Protein AF-A0A921MFR8-F1 (afdb_monomer_lite)

Structure (mmCIF, N/CA/C/O backbone):
data_AF-A0A921MFR8-F1
#
_entry.id   AF-A0A921MFR8-F1
#
loop_
_atom_site.group_PDB
_atom_site.id
_atom_site.type_symbol
_atom_site.label_atom_id
_atom_site.label_alt_id
_atom_site.label_comp_id
_atom_site.label_asym_id
_atom_site.label_entity_id
_atom_site.label_seq_id
_atom_site.pdbx_PDB_ins_code
_atom_site.Cartn_x
_atom_site.Cartn_y
_atom_site.Cartn_z
_atom_site.occupancy
_atom_site.B_iso_or_equiv
_atom_site.auth_seq_id
_atom_site.auth_comp_id
_atom_site.auth_asym_id
_atom_site.auth_atom_id
_atom_site.pdbx_PDB_model_num
ATOM 1 N N . ARG A 1 1 ? 0.249 4.907 -38.098 1.00 56.41 1 ARG A N 1
ATOM 2 C CA . ARG A 1 1 ? -0.469 3.853 -37.332 1.00 56.41 1 ARG A CA 1
ATOM 3 C C . ARG A 1 1 ? 0.409 3.133 -36.294 1.00 56.41 1 ARG A C 1
ATOM 5 O O . ARG A 1 1 ? -0.155 2.663 -35.322 1.00 56.41 1 ARG A O 1
ATOM 12 N N . ALA A 1 2 ? 1.748 3.116 -36.409 1.00 62.34 2 ALA A N 1
ATOM 13 C CA . ALA A 1 2 ? 2.638 2.538 -35.384 1.00 62.34 2 ALA A CA 1
ATOM 14 C C . ALA A 1 2 ? 2.576 3.254 -34.014 1.00 62.34 2 ALA A C 1
ATOM 16 O O . ALA A 1 2 ? 2.572 2.594 -32.985 1.00 62.34 2 ALA A O 1
ATOM 17 N N . ALA A 1 3 ? 2.422 4.585 -33.999 1.00 61.19 3 ALA A N 1
ATOM 18 C CA . ALA A 1 3 ? 2.356 5.380 -32.764 1.00 61.19 3 ALA A CA 1
ATOM 19 C C . ALA A 1 3 ? 1.131 5.091 -31.866 1.00 61.19 3 ALA A C 1
ATOM 21 O O . ALA A 1 3 ? 1.130 5.460 -30.701 1.00 61.19 3 ALA A O 1
ATOM 22 N N . GLN A 1 4 ? 0.088 4.445 -32.398 1.00 67.75 4 GLN A N 1
ATOM 23 C CA . GLN A 1 4 ? -1.146 4.114 -31.667 1.00 67.75 4 GLN A CA 1
ATOM 24 C C . GLN A 1 4 ? -1.227 2.624 -31.293 1.00 67.75 4 GLN A C 1
ATOM 26 O O . GLN A 1 4 ? -2.207 2.191 -30.684 1.00 67.75 4 GLN A O 1
ATOM 31 N N . GLY A 1 5 ? -0.226 1.823 -31.677 1.00 79.88 5 GLY A N 1
ATOM 32 C CA . GLY A 1 5 ? -0.220 0.382 -31.444 1.00 79.88 5 GLY A CA 1
ATOM 33 C C . GLY A 1 5 ? -0.316 0.057 -29.954 1.00 79.88 5 GLY A C 1
ATOM 34 O O . GLY A 1 5 ? 0.492 0.525 -29.158 1.00 79.88 5 GLY A O 1
ATOM 35 N N . GLY A 1 6 ? -1.323 -0.728 -29.570 1.00 82.31 6 GLY A N 1
ATOM 36 C CA . GLY A 1 6 ? -1.531 -1.166 -28.186 1.00 82.31 6 GLY A CA 1
ATOM 37 C C . GLY A 1 6 ? -2.139 -0.123 -27.241 1.00 82.31 6 GLY A C 1
ATOM 38 O O . GLY A 1 6 ? -2.496 -0.488 -26.125 1.00 82.31 6 GLY A O 1
ATOM 39 N N . LEU A 1 7 ? -2.325 1.138 -27.661 1.00 85.75 7 LEU A N 1
ATOM 40 C CA . LEU A 1 7 ? -2.883 2.181 -26.790 1.00 85.75 7 LEU A CA 1
ATOM 41 C C . LEU A 1 7 ? -4.328 1.875 -26.375 1.00 85.75 7 LEU A C 1
ATOM 43 O O . LEU A 1 7 ? -4.647 1.977 -25.196 1.00 85.75 7 LEU A O 1
ATOM 47 N N . ALA A 1 8 ? -5.174 1.433 -27.312 1.00 88.94 8 ALA A N 1
ATOM 48 C CA . ALA A 1 8 ? -6.553 1.035 -27.010 1.00 88.94 8 ALA A CA 1
ATOM 49 C C . ALA A 1 8 ? -6.597 -0.077 -25.949 1.00 88.94 8 ALA A C 1
ATOM 51 O O . ALA A 1 8 ? -7.238 0.074 -24.920 1.00 88.94 8 ALA A O 1
ATOM 52 N N . GLN A 1 9 ? -5.791 -1.128 -26.128 1.00 88.56 9 GLN A N 1
ATOM 53 C CA . GLN A 1 9 ? -5.698 -2.234 -25.176 1.00 88.56 9 GLN A CA 1
ATOM 54 C C . GLN A 1 9 ? -5.190 -1.797 -23.789 1.00 88.56 9 GLN A C 1
ATOM 56 O O . GLN A 1 9 ? -5.601 -2.376 -22.782 1.00 88.56 9 GLN A O 1
ATOM 61 N N . ARG A 1 10 ? -4.280 -0.814 -23.719 1.00 89.31 10 ARG A N 1
ATOM 62 C CA . ARG A 1 10 ? -3.834 -0.237 -22.441 1.00 89.31 10 ARG A CA 1
ATOM 63 C C . ARG A 1 10 ? -4.957 0.545 -21.773 1.00 89.31 10 ARG A C 1
ATOM 65 O O . ARG A 1 10 ? -5.204 0.332 -20.592 1.00 89.31 10 ARG A O 1
ATOM 72 N N . VAL A 1 11 ? -5.665 1.394 -22.518 1.00 92.38 11 VAL A N 1
ATOM 73 C CA . VAL A 1 11 ? -6.823 2.145 -22.004 1.00 92.38 11 VAL A CA 1
ATOM 74 C C . VAL A 1 11 ? -7.907 1.192 -21.494 1.00 92.38 11 VAL A C 1
ATOM 76 O O . VAL A 1 11 ? -8.369 1.367 -20.369 1.00 92.38 11 VAL A O 1
ATOM 79 N N . ASP A 1 12 ? -8.219 0.132 -22.243 1.00 94.00 12 ASP A N 1
ATOM 80 C CA . ASP A 1 12 ? -9.202 -0.896 -21.867 1.00 94.00 12 ASP A CA 1
ATOM 81 C C . ASP A 1 12 ? -8.851 -1.628 -20.558 1.00 94.00 12 ASP A C 1
ATOM 83 O O . ASP A 1 12 ? -9.721 -2.220 -19.925 1.00 94.00 12 ASP A O 1
ATOM 87 N N . GLN A 1 13 ? -7.584 -1.597 -20.132 1.00 92.06 13 GLN A N 1
ATOM 88 C CA . GLN A 1 13 ? -7.127 -2.196 -18.872 1.00 92.06 13 GLN A CA 1
ATOM 89 C C . GLN A 1 13 ? -7.017 -1.171 -17.743 1.00 92.06 13 GLN A C 1
ATOM 91 O O . GLN A 1 13 ? -7.469 -1.425 -16.627 1.00 92.06 13 GLN A O 1
ATOM 96 N N . LEU A 1 14 ? -6.403 -0.021 -18.024 1.00 95.25 14 LEU A N 1
ATOM 97 C CA . LEU A 1 14 ? -6.081 0.985 -17.015 1.00 95.25 14 LEU A CA 1
ATOM 98 C C . LEU A 1 14 ? -7.316 1.776 -16.587 1.00 95.25 14 LEU A C 1
ATOM 100 O O . LEU A 1 14 ? -7.460 2.068 -15.402 1.00 95.25 14 LEU A O 1
ATOM 104 N N . LEU A 1 15 ? -8.226 2.093 -17.514 1.00 97.06 15 LEU A N 1
ATOM 105 C CA . LEU A 1 15 ? -9.409 2.889 -17.194 1.00 97.06 15 LEU A CA 1
ATOM 106 C C . LEU A 1 15 ? -10.354 2.160 -16.220 1.00 97.06 15 LEU A C 1
ATOM 108 O O . LEU A 1 15 ? -10.713 2.768 -15.210 1.00 97.06 15 LEU A O 1
ATOM 112 N N . PRO A 1 16 ? -10.716 0.874 -16.416 1.00 98.19 16 PRO A N 1
ATOM 113 C CA . PRO A 1 16 ? -11.524 0.157 -15.429 1.00 98.19 16 PRO A CA 1
ATOM 114 C C . PRO A 1 16 ? -10.845 0.042 -14.060 1.00 98.19 16 PRO A C 1
ATOM 116 O O . PRO A 1 16 ? -11.511 0.191 -13.036 1.00 98.19 16 PRO A O 1
ATOM 119 N N . ALA A 1 17 ? -9.523 -0.173 -14.025 1.00 97.69 17 ALA A N 1
ATOM 120 C CA . ALA A 1 17 ? -8.771 -0.212 -12.773 1.00 97.69 17 ALA A CA 1
ATOM 121 C C . ALA A 1 17 ? -8.818 1.142 -12.050 1.00 97.69 17 ALA A C 1
ATOM 123 O O . ALA A 1 17 ? -9.120 1.189 -10.860 1.00 97.69 17 ALA A O 1
ATOM 124 N N . LEU A 1 18 ? -8.618 2.248 -12.771 1.00 98.19 18 LEU A N 1
ATOM 125 C CA . LEU A 1 18 ? -8.738 3.591 -12.209 1.00 98.19 18 LEU A CA 1
ATOM 126 C C . LEU A 1 18 ? -10.146 3.848 -11.653 1.00 98.19 18 LEU A C 1
ATOM 128 O O . LEU A 1 18 ? -10.282 4.283 -10.512 1.00 98.19 18 LEU A O 1
ATOM 132 N N . VAL A 1 19 ? -11.197 3.531 -12.414 1.00 98.50 19 VAL A N 1
ATOM 133 C CA . VAL A 1 19 ? -12.592 3.688 -11.961 1.00 98.50 19 VAL A CA 1
ATOM 134 C C . VAL A 1 19 ? -12.861 2.859 -10.699 1.00 98.50 19 VAL A C 1
ATOM 136 O O . VAL A 1 19 ? -13.468 3.358 -9.747 1.00 98.50 19 VAL A O 1
ATOM 139 N N . SER A 1 20 ? -12.368 1.618 -10.652 1.00 98.56 20 SER A N 1
ATOM 140 C CA . SER A 1 20 ? -12.486 0.749 -9.477 1.00 98.56 20 SER A CA 1
ATOM 141 C C . SER A 1 20 ? -11.758 1.330 -8.262 1.00 98.56 20 SER A C 1
ATOM 143 O O . SER A 1 20 ? -12.317 1.346 -7.167 1.00 98.56 20 SER A O 1
ATOM 145 N N . ALA A 1 21 ? -10.541 1.851 -8.447 1.00 98.31 21 ALA A N 1
ATOM 146 C CA . ALA A 1 21 ? -9.769 2.481 -7.380 1.00 98.31 21 ALA A CA 1
ATOM 147 C C . ALA A 1 21 ? -10.469 3.732 -6.831 1.00 98.31 21 ALA A C 1
ATOM 149 O O . ALA A 1 21 ? -10.613 3.863 -5.620 1.00 98.31 21 ALA A O 1
ATOM 150 N N . LEU A 1 22 ? -10.965 4.622 -7.697 1.00 98.44 22 LEU A N 1
ATOM 151 C CA . LEU A 1 22 ? -11.677 5.841 -7.287 1.00 98.44 22 LEU A CA 1
ATOM 152 C C . LEU A 1 22 ? -12.993 5.532 -6.554 1.00 98.44 22 LEU A C 1
ATOM 154 O O . LEU A 1 22 ? -13.338 6.187 -5.566 1.00 98.44 22 LEU A O 1
ATOM 158 N N . THR A 1 23 ? -13.704 4.492 -6.992 1.00 98.56 23 THR A N 1
ATOM 159 C CA . THR A 1 23 ? -14.898 3.992 -6.294 1.00 98.56 23 THR A CA 1
ATOM 160 C C . THR A 1 23 ? -14.536 3.473 -4.901 1.00 98.56 23 THR A C 1
ATOM 162 O O . THR A 1 23 ? -15.189 3.824 -3.916 1.00 98.56 23 THR A O 1
ATOM 165 N N . ALA A 1 24 ? -13.460 2.688 -4.795 1.00 98.38 24 ALA A N 1
ATOM 166 C CA . ALA A 1 24 ? -12.965 2.180 -3.520 1.00 98.38 24 ALA A CA 1
ATOM 167 C C . ALA A 1 24 ? -12.462 3.308 -2.600 1.00 98.38 24 ALA A C 1
ATOM 169 O O . ALA A 1 24 ? -12.726 3.266 -1.401 1.00 98.38 24 ALA A O 1
ATOM 170 N N . PHE A 1 25 ? -11.822 4.352 -3.140 1.00 98.62 25 PHE A N 1
ATOM 171 C CA . PHE A 1 25 ? -11.412 5.528 -2.365 1.00 98.62 25 PHE A CA 1
ATOM 172 C C . PHE A 1 25 ? -12.622 6.264 -1.799 1.00 98.62 25 PHE A C 1
ATOM 174 O O . PHE A 1 25 ? -12.638 6.594 -0.621 1.00 98.62 25 PHE A O 1
ATOM 181 N N . THR A 1 26 ? -13.684 6.420 -2.591 1.00 98.38 26 THR A N 1
ATOM 182 C CA . 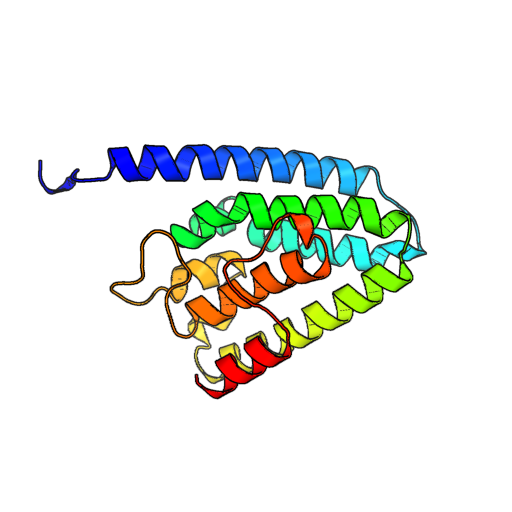THR A 1 26 ? -14.943 7.003 -2.104 1.00 98.38 26 THR A CA 1
ATOM 183 C C . THR A 1 26 ? -15.541 6.174 -0.959 1.00 98.38 26 THR A C 1
ATOM 185 O O . THR A 1 26 ? -16.085 6.724 -0.000 1.00 98.38 26 THR A O 1
ATOM 188 N N . ALA A 1 27 ? -15.455 4.842 -1.033 1.00 97.81 27 ALA A N 1
ATOM 189 C CA . ALA A 1 27 ? -15.897 3.961 0.048 1.00 97.81 27 ALA A CA 1
ATOM 190 C C . ALA A 1 27 ? -15.008 4.079 1.299 1.00 97.81 27 ALA A C 1
ATOM 192 O O . ALA A 1 27 ? -15.530 4.096 2.416 1.00 97.81 27 ALA A O 1
ATOM 193 N N . LEU A 1 28 ? -13.690 4.197 1.115 1.00 98.31 28 LEU A N 1
ATOM 194 C CA . LEU A 1 28 ? -12.729 4.427 2.191 1.00 98.31 28 LEU A CA 1
ATOM 195 C C . LEU A 1 28 ? -13.012 5.747 2.909 1.00 98.31 28 LEU A C 1
ATOM 197 O O . LEU A 1 28 ? -13.148 5.747 4.130 1.00 98.31 28 LEU A O 1
ATOM 201 N N . ASP A 1 29 ? -13.182 6.834 2.157 1.00 98.00 29 ASP A N 1
ATOM 202 C CA . ASP A 1 29 ? -13.450 8.169 2.694 1.00 98.00 29 ASP A CA 1
ATOM 203 C C . ASP A 1 29 ? -14.730 8.153 3.554 1.00 98.00 29 ASP A C 1
ATOM 205 O O . ASP A 1 29 ? -14.724 8.611 4.697 1.00 98.00 29 ASP A O 1
ATOM 209 N N . LYS A 1 30 ? -15.802 7.500 3.077 1.00 97.69 30 LYS A N 1
ATOM 210 C CA . LYS A 1 30 ? -17.044 7.314 3.853 1.00 97.69 30 LYS A CA 1
ATOM 211 C C . LYS A 1 30 ? -16.819 6.566 5.170 1.00 97.69 30 LYS A C 1
ATOM 213 O O . LYS A 1 30 ? -17.342 6.985 6.201 1.00 97.69 30 LYS A O 1
ATOM 218 N N . LYS A 1 31 ? -16.062 5.464 5.151 1.00 95.94 31 LYS A N 1
ATOM 219 C CA . LYS A 1 31 ? -15.781 4.665 6.358 1.00 95.94 31 LYS A CA 1
ATOM 220 C C . LYS A 1 31 ? -14.909 5.424 7.349 1.00 95.94 31 LYS A C 1
ATOM 222 O O . LYS A 1 31 ? -15.193 5.416 8.539 1.00 95.94 31 LYS A O 1
ATOM 227 N N . VAL A 1 32 ? -13.891 6.127 6.862 1.00 95.75 32 VAL A N 1
ATOM 228 C CA . VAL A 1 32 ? -13.020 6.964 7.693 1.00 95.75 32 VAL A CA 1
ATOM 229 C C . VAL A 1 32 ? -13.810 8.084 8.374 1.00 95.75 32 VAL A C 1
ATOM 231 O O . VAL A 1 32 ? -13.555 8.369 9.540 1.00 95.75 32 VAL A O 1
ATOM 234 N N . THR A 1 33 ? -14.778 8.703 7.690 1.00 94.62 33 THR A N 1
ATOM 235 C CA . THR A 1 33 ? -15.665 9.707 8.301 1.00 94.62 33 THR A CA 1
ATOM 236 C C . THR A 1 33 ? -16.639 9.096 9.313 1.00 94.62 33 THR A C 1
ATOM 238 O O . THR A 1 33 ? -16.959 9.744 10.306 1.00 94.62 33 THR A O 1
ATOM 241 N N . ALA A 1 34 ? -17.108 7.866 9.084 1.00 94.19 34 ALA A N 1
ATOM 242 C CA . ALA A 1 34 ? -18.027 7.171 9.989 1.00 94.19 34 ALA A CA 1
ATOM 243 C C . ALA A 1 34 ? -17.343 6.605 11.250 1.00 94.19 34 ALA A C 1
ATOM 245 O O . ALA A 1 34 ? -18.004 6.401 12.268 1.00 94.19 34 ALA A O 1
ATOM 246 N N . SER A 1 35 ? -16.034 6.354 11.195 1.00 89.56 35 SER A N 1
ATOM 247 C CA . SER A 1 35 ? -15.255 5.808 12.305 1.00 89.56 35 SER A CA 1
ATOM 248 C C . SER A 1 35 ? -14.636 6.919 13.152 1.00 89.56 35 SER A C 1
ATOM 250 O O . SER A 1 35 ? -13.815 7.701 12.677 1.00 89.56 35 SER A O 1
ATOM 252 N N . SER A 1 36 ? -14.962 6.966 14.445 1.00 87.00 36 SER A N 1
ATOM 253 C CA . SER A 1 36 ? -14.332 7.904 15.379 1.00 87.00 36 SER A CA 1
ATOM 254 C C . SER A 1 36 ? -14.291 7.356 16.802 1.00 87.00 36 SER A C 1
ATOM 256 O O . SER A 1 36 ? -15.327 7.032 17.377 1.00 87.00 36 SER A O 1
ATOM 258 N N . SER A 1 37 ? -13.103 7.300 17.401 1.00 88.50 37 SER A N 1
ATOM 259 C CA . SER A 1 37 ? -12.914 7.156 18.848 1.00 88.50 37 SER A CA 1
ATOM 260 C C . SER A 1 37 ? -11.501 7.606 19.228 1.00 88.50 37 SER A C 1
ATOM 262 O O . SER A 1 37 ? -10.598 7.621 18.387 1.00 88.50 37 SER A O 1
ATOM 264 N N . LEU A 1 38 ? -11.283 7.964 20.497 1.00 88.81 38 LEU A N 1
ATOM 265 C CA . LEU A 1 38 ? -9.955 8.372 20.976 1.00 88.81 38 LEU A CA 1
ATOM 266 C C . LEU A 1 38 ? -8.910 7.254 20.825 1.00 88.81 38 LEU A C 1
ATOM 268 O O . LEU A 1 38 ? -7.742 7.535 20.574 1.00 88.81 38 LEU A O 1
ATOM 272 N N . VAL A 1 39 ? -9.330 5.990 20.928 1.00 92.81 39 VAL A N 1
ATOM 273 C CA . VAL A 1 39 ? -8.436 4.822 20.880 1.00 92.81 39 VAL A CA 1
ATOM 274 C C . VAL A 1 39 ? -7.915 4.558 19.462 1.00 92.81 39 VAL A C 1
ATOM 276 O O . VAL A 1 39 ? -6.783 4.109 19.303 1.00 92.81 39 VAL A O 1
ATOM 279 N N . ILE A 1 40 ? -8.699 4.875 18.424 1.00 93.38 40 ILE A N 1
ATOM 280 C CA . ILE A 1 40 ? -8.321 4.644 17.016 1.00 93.38 40 ILE A CA 1
ATOM 281 C C . ILE A 1 40 ? -7.754 5.885 16.322 1.00 93.38 40 ILE A C 1
ATOM 283 O O . ILE A 1 40 ? -7.390 5.803 15.154 1.00 93.38 40 ILE A O 1
ATOM 287 N N . LEU A 1 41 ? -7.658 7.031 17.008 1.00 95.19 41 LEU A N 1
ATOM 288 C CA . LEU A 1 41 ? -7.301 8.313 16.387 1.00 95.19 41 LEU A CA 1
ATOM 289 C C . LEU A 1 41 ? -6.006 8.230 15.567 1.00 95.19 41 LEU A C 1
ATOM 291 O O . LEU A 1 41 ? -5.967 8.638 14.409 1.00 95.19 41 LEU A O 1
ATOM 295 N N . SER A 1 42 ? -4.959 7.656 16.159 1.00 95.75 42 SER A N 1
ATOM 296 C CA . SER A 1 42 ? -3.660 7.509 15.494 1.00 95.75 42 SER A CA 1
ATOM 297 C C . SER A 1 42 ? -3.675 6.512 14.330 1.00 95.75 42 SER A C 1
ATOM 299 O O . SER A 1 42 ? -2.968 6.706 13.345 1.00 95.75 42 SER A O 1
ATOM 301 N N . ASN A 1 43 ? -4.508 5.477 14.422 1.00 97.12 43 ASN A N 1
ATOM 302 C CA . ASN A 1 43 ? -4.644 4.455 13.395 1.00 97.12 43 ASN A CA 1
ATOM 303 C C . ASN A 1 43 ? -5.429 4.997 12.190 1.00 97.12 43 ASN A C 1
ATOM 305 O O . ASN A 1 43 ? -5.048 4.762 11.047 1.00 97.12 43 ASN A O 1
ATOM 309 N N . LEU A 1 44 ? -6.489 5.774 12.440 1.00 97.25 44 LEU A N 1
ATOM 310 C CA . LEU A 1 44 ? -7.234 6.479 11.397 1.00 97.25 44 LEU A CA 1
ATOM 311 C C . LEU A 1 44 ? -6.393 7.562 10.723 1.00 97.25 44 LEU A C 1
ATOM 313 O O . LEU A 1 44 ? -6.502 7.725 9.512 1.00 97.25 44 LEU A O 1
ATOM 317 N N . ALA A 1 45 ? -5.557 8.284 11.477 1.00 97.62 45 ALA A N 1
ATOM 318 C CA . ALA A 1 45 ? -4.619 9.245 10.899 1.00 97.62 45 ALA A CA 1
ATOM 319 C C . A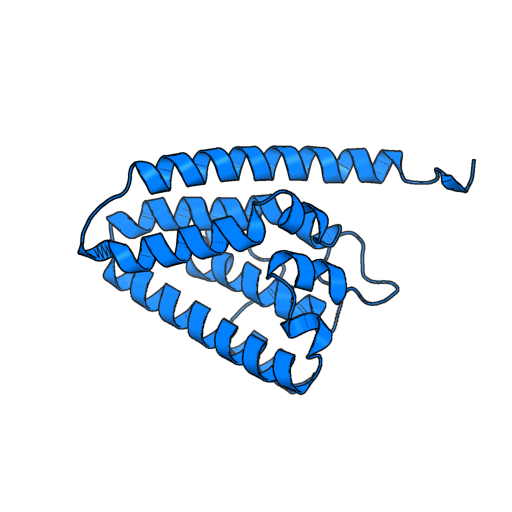LA A 1 45 ? -3.679 8.562 9.892 1.00 97.62 45 ALA A C 1
ATOM 321 O O . ALA A 1 45 ? -3.566 9.019 8.766 1.00 97.62 45 ALA A O 1
ATOM 322 N N . ASP A 1 46 ? -3.126 7.393 10.234 1.00 98.25 46 ASP A N 1
ATOM 323 C CA . ASP A 1 46 ? -2.282 6.615 9.314 1.00 98.25 46 ASP A CA 1
ATOM 324 C C . ASP A 1 46 ? -2.998 6.215 8.011 1.00 98.25 46 ASP A C 1
ATOM 326 O O . ASP A 1 46 ? -2.404 6.237 6.933 1.00 98.25 46 ASP A O 1
ATOM 330 N N . VAL A 1 47 ? -4.284 5.856 8.095 1.00 98.31 47 VAL A N 1
ATOM 331 C CA . VAL A 1 47 ? -5.096 5.541 6.909 1.00 98.31 47 VAL A CA 1
ATOM 332 C C . VAL A 1 47 ? -5.344 6.789 6.062 1.00 98.31 47 VAL A C 1
ATOM 334 O O . VAL A 1 47 ? -5.242 6.704 4.839 1.00 98.31 47 VAL A O 1
ATOM 337 N N . LYS A 1 48 ? -5.642 7.933 6.692 1.00 98.19 48 LYS A N 1
ATOM 338 C CA . LYS A 1 48 ? -5.836 9.220 6.005 1.00 98.19 48 LYS A CA 1
ATOM 339 C C . LYS A 1 48 ? -4.564 9.663 5.288 1.00 98.19 48 LYS A C 1
ATOM 341 O O . LYS A 1 48 ? -4.626 9.939 4.095 1.00 98.19 48 LYS A O 1
ATOM 346 N N . ASP A 1 49 ? -3.422 9.608 5.967 1.00 98.25 49 ASP A N 1
ATOM 347 C CA . ASP A 1 49 ? -2.122 9.962 5.392 1.00 98.25 49 ASP A CA 1
ATOM 348 C C . ASP A 1 49 ? -1.808 9.091 4.165 1.00 98.25 49 ASP A C 1
ATOM 350 O O . ASP A 1 49 ? -1.396 9.588 3.116 1.00 98.25 49 ASP A O 1
ATOM 354 N N . TRP A 1 50 ? -2.041 7.776 4.262 1.00 98.44 50 TRP A N 1
ATOM 355 C CA . TRP A 1 50 ? -1.866 6.868 3.126 1.00 98.44 50 TRP A CA 1
ATOM 356 C C . TRP A 1 50 ? -2.831 7.188 1.979 1.00 98.44 50 TRP A C 1
ATOM 358 O O . TRP A 1 50 ? -2.416 7.209 0.818 1.00 98.44 50 TRP A O 1
ATOM 368 N N . ARG A 1 51 ? -4.104 7.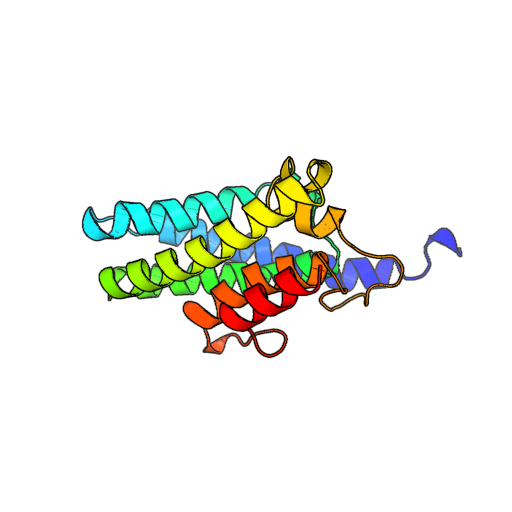467 2.292 1.00 98.06 51 ARG A N 1
ATOM 369 C CA . ARG A 1 51 ? -5.116 7.850 1.302 1.00 98.06 51 ARG A CA 1
ATOM 370 C C . ARG A 1 51 ? -4.649 9.101 0.554 1.00 98.06 51 ARG A C 1
ATOM 372 O O . ARG A 1 51 ? -4.644 9.089 -0.673 1.00 98.06 51 ARG A O 1
ATOM 379 N N . GLU A 1 52 ? -4.261 10.165 1.247 1.00 97.88 52 GLU A N 1
ATOM 380 C CA . GLU A 1 52 ? -3.807 11.416 0.622 1.00 97.88 52 GLU A CA 1
ATOM 381 C C . GLU A 1 52 ? -2.605 11.177 -0.304 1.00 97.88 52 GLU A C 1
ATOM 383 O O . GLU A 1 52 ? -2.590 11.616 -1.453 1.00 97.88 52 GLU A O 1
ATOM 388 N N . GLN A 1 53 ? -1.631 10.382 0.142 1.00 97.62 53 GLN A N 1
ATOM 389 C CA . GLN A 1 53 ? -0.425 10.091 -0.638 1.00 97.62 53 GLN A CA 1
ATOM 390 C C . GLN A 1 53 ? -0.656 9.212 -1.882 1.00 97.62 53 GLN A C 1
ATOM 392 O O . GLN A 1 53 ? 0.232 9.148 -2.738 1.00 97.62 53 GLN A O 1
ATOM 397 N N . MET A 1 54 ? -1.798 8.518 -1.980 1.00 98.06 54 MET A N 1
ATOM 398 C CA . MET A 1 54 ? -2.103 7.564 -3.060 1.00 98.06 54 MET A CA 1
ATOM 399 C C . MET A 1 54 ? -3.306 7.954 -3.930 1.00 98.06 54 MET A C 1
ATOM 401 O O . MET A 1 54 ? -3.389 7.512 -5.074 1.00 98.06 54 MET A O 1
ATOM 405 N N . GLY A 1 55 ? -4.250 8.730 -3.394 1.00 96.56 55 GLY A N 1
ATOM 406 C CA . GLY A 1 55 ? -5.560 8.981 -4.002 1.00 96.56 55 GLY A CA 1
ATOM 407 C C . GLY A 1 55 ? -5.731 10.355 -4.645 1.00 96.56 55 GLY A C 1
ATOM 408 O O . GLY A 1 55 ? -6.712 10.564 -5.355 1.00 96.56 55 GLY A O 1
ATOM 409 N N . GLU A 1 56 ? -4.802 11.289 -4.428 1.00 96.69 56 GLU A N 1
ATOM 410 C CA . GLU A 1 56 ? -4.872 12.605 -5.067 1.00 96.69 56 GLU A CA 1
ATOM 411 C C . GLU A 1 56 ? -4.565 12.531 -6.573 1.00 96.69 56 GLU A C 1
ATOM 413 O O . GLU A 1 56 ? -3.759 11.697 -6.996 1.00 96.69 56 GLU A O 1
ATOM 418 N N . PRO A 1 57 ? -5.134 13.419 -7.414 1.00 96.69 57 PRO A N 1
ATOM 419 C CA . PRO A 1 57 ? -4.930 13.370 -8.864 1.00 96.69 57 PRO A CA 1
ATOM 420 C C . PRO A 1 57 ? -3.452 13.361 -9.279 1.00 96.69 57 PRO A C 1
ATOM 422 O O . PRO A 1 57 ? -3.057 12.588 -10.150 1.00 96.69 57 PRO A O 1
ATOM 425 N N . ALA A 1 58 ? -2.620 14.173 -8.619 1.00 95.12 58 ALA A N 1
ATOM 426 C CA . ALA A 1 58 ? -1.179 14.217 -8.869 1.00 95.12 58 ALA A CA 1
ATOM 427 C C . ALA A 1 58 ? -0.463 12.925 -8.435 1.00 95.12 58 ALA A C 1
ATOM 429 O O . ALA A 1 58 ? 0.478 12.493 -9.097 1.00 95.12 58 ALA A O 1
ATOM 430 N N . ALA A 1 59 ? -0.925 12.289 -7.353 1.00 96.31 59 ALA A N 1
ATOM 431 C CA . ALA A 1 59 ? -0.398 11.009 -6.893 1.00 96.31 59 ALA A CA 1
ATOM 432 C C . ALA A 1 59 ? -0.715 9.899 -7.906 1.00 96.31 59 ALA A C 1
ATOM 434 O O . ALA A 1 59 ? 0.191 9.199 -8.351 1.00 96.31 59 ALA A O 1
ATOM 435 N N . ILE A 1 60 ? -1.977 9.802 -8.338 1.00 96.56 60 ILE A N 1
ATOM 436 C CA . ILE A 1 60 ? -2.431 8.817 -9.329 1.00 96.56 60 ILE A CA 1
ATOM 437 C C . ILE A 1 60 ? -1.688 8.992 -10.659 1.00 96.56 60 ILE A C 1
ATOM 439 O O . ILE A 1 60 ? -1.250 8.006 -11.248 1.00 96.56 60 ILE A O 1
ATOM 443 N N . ALA A 1 61 ? -1.499 10.235 -11.111 1.00 95.19 61 ALA A N 1
ATOM 444 C CA . ALA A 1 61 ? -0.761 10.535 -12.338 1.00 95.19 61 ALA A CA 1
ATOM 445 C C . ALA A 1 61 ? 0.719 10.109 -12.281 1.00 95.19 61 ALA A C 1
ATOM 447 O O . ALA A 1 61 ? 1.324 9.869 -13.323 1.00 95.19 61 ALA A O 1
ATOM 448 N N . GLY A 1 62 ? 1.299 10.012 -11.081 1.00 94.62 62 GLY A N 1
ATOM 449 C CA . GLY A 1 62 ? 2.679 9.581 -10.866 1.00 94.62 62 GLY A CA 1
ATOM 450 C C . GLY A 1 62 ? 2.874 8.064 -10.771 1.00 94.62 62 GLY A C 1
ATOM 451 O O . GLY A 1 62 ? 4.010 7.620 -10.618 1.00 94.62 62 GLY A O 1
ATOM 452 N N . LEU A 1 63 ? 1.809 7.260 -10.826 1.00 95.69 63 LEU A N 1
ATOM 453 C CA . LEU A 1 63 ? 1.910 5.802 -10.734 1.00 95.69 63 LEU A CA 1
ATOM 454 C C . LEU A 1 63 ? 2.455 5.181 -12.026 1.00 95.69 63 LEU A C 1
ATOM 456 O O . LEU A 1 63 ? 2.183 5.641 -13.134 1.00 95.69 63 LEU A O 1
ATOM 460 N N . SER A 1 64 ? 3.155 4.055 -11.886 1.00 93.88 64 SER A N 1
ATOM 461 C CA . SER A 1 64 ? 3.408 3.155 -13.013 1.00 93.88 64 SER A CA 1
ATOM 462 C C . SER A 1 64 ? 2.117 2.458 -13.467 1.00 93.88 64 SER A C 1
ATOM 464 O O . SER A 1 64 ? 1.179 2.302 -12.683 1.00 93.88 64 SER A O 1
ATOM 466 N N . GLU A 1 65 ? 2.067 1.970 -14.715 1.00 93.00 65 GLU A N 1
ATOM 467 C CA . GLU A 1 65 ? 0.909 1.210 -15.227 1.00 93.00 65 GLU A CA 1
ATOM 468 C C . GLU A 1 65 ? 0.586 0.001 -14.327 1.00 93.00 65 GLU A C 1
ATOM 470 O O . GLU A 1 65 ? -0.568 -0.216 -13.955 1.00 93.00 65 GLU A O 1
ATOM 475 N N . ALA A 1 66 ? 1.610 -0.748 -13.903 1.00 93.75 66 ALA A N 1
ATOM 476 C CA . ALA A 1 66 ? 1.442 -1.880 -12.997 1.00 93.75 66 ALA A CA 1
ATOM 477 C C . ALA A 1 66 ? 0.853 -1.449 -11.644 1.00 93.75 66 ALA A C 1
ATOM 479 O O . ALA A 1 66 ? -0.019 -2.136 -11.106 1.00 93.75 66 ALA A O 1
ATOM 480 N N . ALA A 1 67 ? 1.318 -0.324 -11.087 1.00 95.44 67 ALA A N 1
ATOM 481 C CA . ALA A 1 67 ? 0.815 0.188 -9.818 1.00 95.44 67 ALA A CA 1
ATOM 482 C C . ALA A 1 67 ? -0.635 0.668 -9.944 1.00 95.44 67 ALA A C 1
ATOM 484 O O . ALA A 1 67 ? -1.448 0.366 -9.075 1.00 95.44 67 ALA A O 1
ATOM 485 N N . LEU A 1 68 ? -0.996 1.318 -11.054 1.00 96.31 68 LEU A N 1
ATOM 486 C CA . LEU A 1 68 ? -2.376 1.719 -11.324 1.00 96.31 68 LEU A CA 1
ATOM 487 C C . LEU A 1 68 ? -3.314 0.508 -11.440 1.00 96.31 68 LEU A C 1
ATOM 489 O O . LEU A 1 68 ? -4.404 0.518 -10.871 1.00 96.31 68 LEU A O 1
ATOM 493 N N . LEU A 1 69 ? -2.880 -0.566 -12.107 1.00 95.88 69 LEU A N 1
ATOM 494 C CA . LEU A 1 69 ? -3.645 -1.819 -12.174 1.00 95.88 69 LEU A CA 1
ATOM 495 C C . LEU A 1 69 ? -3.822 -2.476 -10.800 1.00 95.88 69 LEU A C 1
ATOM 497 O O . LEU A 1 69 ? -4.821 -3.159 -10.566 1.00 95.88 69 LEU A O 1
ATOM 501 N N . ARG A 1 70 ? -2.856 -2.295 -9.893 1.00 96.69 70 ARG A N 1
ATOM 502 C CA . ARG A 1 70 ? -2.895 -2.878 -8.549 1.00 96.69 70 ARG A CA 1
ATOM 503 C C . ARG A 1 70 ? -3.622 -2.004 -7.526 1.00 96.69 70 ARG A C 1
ATOM 505 O O . ARG A 1 70 ? -4.162 -2.548 -6.562 1.00 96.69 70 ARG A O 1
ATOM 512 N N . LEU A 1 71 ? -3.708 -0.697 -7.767 1.00 98.06 71 LEU A N 1
ATOM 513 C CA . LEU A 1 71 ? -4.285 0.297 -6.865 1.00 98.06 71 LEU A CA 1
ATOM 514 C C . LEU A 1 71 ? -5.646 -0.099 -6.267 1.00 98.06 71 LEU A C 1
ATOM 516 O O . LEU A 1 71 ? -5.766 0.015 -5.047 1.00 98.06 71 LEU A O 1
ATOM 520 N N . PRO A 1 72 ? -6.631 -0.644 -7.021 1.00 98.25 72 PRO A N 1
ATOM 521 C CA . PRO A 1 72 ? -7.911 -1.059 -6.436 1.00 98.25 72 PRO A CA 1
ATOM 522 C C . PRO A 1 72 ? -7.748 -1.978 -5.224 1.00 98.25 72 PRO A C 1
ATOM 524 O O . PRO A 1 72 ? -8.397 -1.789 -4.202 1.00 98.25 72 PRO A O 1
ATOM 527 N N . ARG A 1 73 ? -6.804 -2.920 -5.298 1.00 98.25 73 ARG A N 1
ATOM 528 C CA . ARG A 1 73 ? -6.565 -3.925 -4.257 1.00 98.25 73 ARG A CA 1
ATOM 529 C C . ARG A 1 73 ? -5.889 -3.339 -3.024 1.00 98.25 73 ARG A C 1
ATOM 531 O O . ARG A 1 73 ? -6.185 -3.766 -1.911 1.00 98.25 73 ARG A O 1
ATOM 538 N N . TRP A 1 74 ? -5.013 -2.350 -3.201 1.00 98.62 74 TRP A N 1
ATOM 539 C CA . TRP A 1 74 ? -4.436 -1.621 -2.070 1.00 98.62 74 TRP A CA 1
ATOM 540 C C . TRP A 1 74 ? -5.499 -0.792 -1.344 1.00 98.62 74 TRP A C 1
ATOM 542 O O . TRP A 1 74 ? -5.541 -0.796 -0.114 1.00 98.62 74 TRP A O 1
ATOM 552 N N . VAL A 1 75 ? -6.406 -0.150 -2.088 1.00 98.75 75 VAL A N 1
ATOM 553 C CA . VAL A 1 75 ? -7.508 0.626 -1.499 1.00 98.75 75 VAL A CA 1
ATOM 554 C C . VAL A 1 75 ? -8.523 -0.284 -0.804 1.00 98.75 75 VAL A C 1
ATOM 556 O O . VAL A 1 75 ? -8.931 0.011 0.316 1.00 98.75 75 VAL A O 1
ATOM 559 N N . GLU A 1 76 ? -8.876 -1.427 -1.396 1.00 98.69 76 GLU A N 1
ATOM 560 C CA . GLU A 1 76 ? -9.725 -2.445 -0.758 1.00 98.69 76 GLU A CA 1
ATOM 561 C C . GLU A 1 76 ? -9.136 -2.944 0.572 1.00 98.69 76 GLU A C 1
ATOM 563 O O . GLU A 1 76 ? -9.871 -3.136 1.541 1.00 98.69 76 GLU A O 1
ATOM 568 N N . ALA A 1 77 ? -7.812 -3.106 0.665 1.00 98.69 77 ALA A N 1
ATOM 569 C CA . ALA A 1 77 ? -7.166 -3.470 1.924 1.00 98.69 77 ALA A CA 1
ATOM 570 C C . ALA A 1 77 ? -7.245 -2.353 2.975 1.00 98.69 77 ALA A C 1
ATOM 572 O O . ALA A 1 77 ? -7.439 -2.643 4.155 1.00 98.69 77 ALA A O 1
ATOM 573 N N . ALA A 1 78 ? -7.135 -1.085 2.568 1.00 98.56 78 ALA A N 1
ATOM 574 C CA . ALA A 1 78 ? -7.339 0.050 3.467 1.00 98.56 78 ALA A CA 1
ATOM 575 C C . ALA A 1 78 ? -8.798 0.143 3.949 1.00 98.56 78 ALA A C 1
ATOM 577 O O . ALA A 1 78 ? -9.040 0.410 5.124 1.00 98.56 78 ALA A O 1
ATOM 578 N N . VAL A 1 79 ? -9.766 -0.154 3.076 1.00 98.19 79 VAL A N 1
ATOM 579 C CA . VAL A 1 79 ? -11.188 -0.277 3.434 1.00 98.19 79 VAL A CA 1
ATOM 580 C C . VAL A 1 79 ? -11.391 -1.371 4.485 1.00 98.19 79 VAL A C 1
ATOM 582 O O . VAL A 1 79 ? -11.951 -1.102 5.547 1.00 98.19 79 VAL A O 1
ATOM 585 N N . ALA A 1 80 ? -10.874 -2.576 4.228 1.00 97.56 80 ALA A N 1
ATOM 586 C CA . ALA A 1 80 ? -10.968 -3.704 5.153 1.00 97.56 80 ALA A CA 1
ATOM 587 C C . ALA A 1 80 ? -10.280 -3.419 6.499 1.00 97.56 80 ALA A C 1
ATOM 589 O O . ALA A 1 80 ? -10.777 -3.824 7.550 1.00 97.56 80 ALA A O 1
ATOM 590 N N . ARG A 1 81 ? -9.165 -2.676 6.481 1.00 98.06 81 ARG A N 1
ATOM 591 C CA . ARG A 1 81 ? -8.489 -2.216 7.696 1.00 98.06 81 ARG A CA 1
ATOM 592 C C . ARG A 1 81 ? -9.405 -1.355 8.556 1.00 98.06 81 ARG A C 1
ATOM 594 O O . ARG A 1 81 ? -9.491 -1.604 9.752 1.00 98.06 81 ARG A O 1
ATOM 601 N N . VAL A 1 82 ? -10.066 -0.348 7.977 1.00 97.19 82 VAL A N 1
ATOM 602 C CA . VAL A 1 82 ? -10.952 0.550 8.741 1.00 97.19 82 VAL A CA 1
ATOM 603 C C . VAL A 1 82 ? -12.107 -0.227 9.368 1.00 97.19 82 VAL A C 1
ATOM 605 O O . VAL A 1 82 ? -12.433 0.031 10.524 1.00 97.19 82 VAL A O 1
ATOM 608 N N . ASP A 1 83 ? -12.663 -1.207 8.651 1.00 94.19 83 ASP A N 1
ATOM 609 C CA . ASP A 1 83 ? -13.718 -2.077 9.183 1.00 94.19 83 ASP A CA 1
ATOM 610 C C . ASP A 1 83 ? -13.230 -2.896 10.387 1.00 94.19 83 ASP A C 1
ATOM 612 O O . ASP A 1 83 ? -13.862 -2.881 11.439 1.00 94.19 83 ASP A O 1
ATOM 616 N N . ALA A 1 84 ? -12.069 -3.548 10.279 1.00 95.06 84 ALA A N 1
ATOM 617 C CA . ALA A 1 84 ? -11.525 -4.377 11.358 1.00 95.06 84 ALA A CA 1
ATOM 618 C C . ALA A 1 84 ? -10.951 -3.568 12.542 1.00 95.06 84 ALA A C 1
ATOM 620 O O . ALA A 1 84 ? -10.887 -4.059 13.673 1.00 95.06 84 ALA A O 1
ATOM 621 N N . MET A 1 85 ? -10.502 -2.334 12.296 1.00 95.12 85 MET A N 1
ATOM 622 C CA . MET A 1 85 ? -9.841 -1.478 13.286 1.00 95.12 85 MET A CA 1
ATOM 623 C C . MET A 1 85 ? -10.755 -1.131 14.460 1.00 95.12 85 MET A C 1
ATOM 625 O O . MET A 1 85 ? -10.269 -1.038 15.587 1.00 95.12 85 MET A O 1
ATOM 629 N N . VAL A 1 86 ? -12.052 -0.929 14.207 1.00 88.81 86 VAL A N 1
ATOM 630 C CA . VAL A 1 86 ? -13.030 -0.567 15.245 1.00 88.81 86 VAL A CA 1
ATOM 631 C C . VAL A 1 86 ? -13.196 -1.701 16.260 1.00 88.81 86 VAL A C 1
ATOM 633 O O . VAL A 1 86 ? -13.263 -1.435 17.459 1.00 88.81 86 VAL A O 1
ATOM 636 N N . ASP A 1 87 ? -13.168 -2.950 15.793 1.00 92.12 87 ASP A N 1
ATOM 637 C CA . ASP A 1 87 ? -13.332 -4.135 16.639 1.00 92.12 87 ASP A CA 1
ATOM 638 C C . ASP A 1 87 ? -12.055 -4.488 17.414 1.00 92.12 87 ASP A C 1
ATOM 640 O O . ASP A 1 87 ? -12.120 -4.988 18.539 1.00 92.12 87 ASP A O 1
ATOM 644 N N . GLN A 1 88 ? -10.873 -4.247 16.827 1.00 94.31 88 GLN A N 1
ATOM 645 C CA . GLN A 1 88 ? -9.584 -4.611 17.433 1.00 94.31 88 GLN A CA 1
ATOM 646 C C . GLN A 1 88 ? -8.516 -3.497 17.349 1.00 94.31 88 GLN A C 1
ATOM 648 O O . GLN A 1 88 ? -7.447 -3.709 16.761 1.00 94.31 88 GLN A O 1
ATOM 653 N N . PRO A 1 89 ? -8.714 -2.329 17.996 1.00 95.81 89 PRO A N 1
ATOM 654 C CA . PRO A 1 89 ? -7.776 -1.205 17.907 1.00 95.81 89 PRO A CA 1
ATOM 655 C C . PRO A 1 89 ? -6.316 -1.526 18.280 1.00 95.81 89 PRO A C 1
ATOM 657 O O . PRO A 1 89 ? -5.414 -1.127 17.535 1.00 95.81 89 PRO A O 1
ATOM 660 N N . PRO A 1 90 ? -6.023 -2.274 19.372 1.00 96.38 90 PRO A N 1
ATOM 661 C CA . PRO A 1 90 ? -4.639 -2.601 19.726 1.00 96.38 90 PRO A CA 1
ATOM 662 C C . PRO A 1 90 ? -3.964 -3.510 18.692 1.00 96.38 90 PRO A C 1
ATOM 664 O O . PRO A 1 90 ? -2.764 -3.393 18.441 1.00 96.38 90 PRO A O 1
ATOM 667 N N . ARG A 1 91 ? -4.739 -4.404 18.064 1.00 97.44 91 ARG A N 1
ATOM 668 C CA . ARG A 1 91 ? -4.247 -5.301 17.015 1.00 97.44 91 ARG A CA 1
ATOM 669 C C . ARG A 1 91 ? -3.889 -4.513 15.761 1.00 97.44 91 ARG A C 1
ATOM 671 O O . ARG A 1 91 ? -2.807 -4.726 15.218 1.00 97.44 91 ARG A O 1
ATOM 678 N N . ASP A 1 92 ? -4.759 -3.599 15.332 1.00 98.31 92 ASP A N 1
ATOM 679 C CA . ASP A 1 92 ? -4.466 -2.711 14.204 1.00 98.31 92 ASP A CA 1
ATOM 680 C C . ASP A 1 92 ? -3.228 -1.854 14.484 1.00 98.31 92 ASP A C 1
ATOM 682 O O . ASP A 1 92 ? -2.341 -1.772 13.639 1.00 98.31 92 ASP A O 1
ATOM 686 N N . ARG A 1 93 ? -3.104 -1.311 15.703 1.00 97.69 93 ARG A N 1
ATOM 687 C CA . ARG A 1 93 ? -1.938 -0.516 16.106 1.00 97.69 93 ARG A CA 1
ATOM 688 C C . ARG A 1 93 ? -0.632 -1.303 15.955 1.00 97.69 93 ARG A C 1
ATOM 690 O O . ARG A 1 93 ? 0.320 -0.804 15.365 1.00 97.69 93 ARG A O 1
ATOM 697 N N . GLN A 1 94 ? -0.610 -2.556 16.408 1.00 98.25 94 GLN A N 1
ATOM 698 C CA . GLN A 1 94 ? 0.547 -3.439 16.242 1.00 98.25 94 GLN A CA 1
ATOM 699 C C . GLN A 1 94 ? 0.892 -3.678 14.760 1.00 98.25 94 GLN A C 1
ATOM 701 O O . GLN A 1 94 ? 2.064 -3.737 14.391 1.00 98.25 94 GLN A O 1
ATOM 706 N N . LEU A 1 95 ? -0.114 -3.852 13.897 1.00 98.56 95 LEU A N 1
ATOM 707 C CA . LEU A 1 95 ? 0.097 -4.011 12.454 1.00 98.56 95 LEU A CA 1
ATOM 708 C C . LEU A 1 95 ? 0.599 -2.719 11.803 1.00 98.56 95 LEU A C 1
ATOM 710 O O . LEU A 1 95 ? 1.483 -2.769 10.950 1.00 98.56 95 LEU A O 1
ATOM 714 N N . MET A 1 96 ? 0.095 -1.573 12.249 1.00 98.50 96 MET A N 1
ATOM 715 C CA . MET A 1 96 ? 0.541 -0.257 11.812 1.00 98.50 96 MET A CA 1
ATOM 716 C C . MET A 1 96 ? 2.015 -0.024 12.138 1.00 98.50 96 MET A C 1
ATOM 718 O O . MET A 1 96 ? 2.773 0.387 11.262 1.00 98.50 96 MET A O 1
ATOM 722 N N . ASP A 1 97 ? 2.449 -0.350 13.356 1.00 98.50 97 ASP A N 1
ATOM 723 C CA . ASP A 1 97 ? 3.848 -0.191 13.768 1.00 98.50 97 ASP A CA 1
ATOM 724 C C . ASP A 1 97 ? 4.796 -1.074 12.925 1.00 98.50 97 ASP A C 1
ATOM 726 O O . ASP A 1 97 ? 5.899 -0.652 12.565 1.00 98.50 97 ASP A O 1
ATOM 730 N N . ARG A 1 98 ? 4.342 -2.267 12.519 1.00 98.69 98 ARG A N 1
ATOM 731 C CA . ARG A 1 98 ? 5.061 -3.159 11.589 1.00 98.69 98 ARG A CA 1
ATOM 732 C C . ARG A 1 98 ? 5.211 -2.555 10.193 1.00 98.69 98 ARG A C 1
ATOM 734 O O . ARG A 1 98 ? 6.315 -2.517 9.650 1.00 98.69 98 ARG A O 1
ATOM 741 N N . VAL A 1 99 ? 4.122 -2.020 9.633 1.00 98.56 99 VAL A N 1
ATOM 742 C CA . VAL A 1 99 ? 4.165 -1.309 8.342 1.00 98.56 99 VAL A CA 1
ATOM 743 C C . VAL A 1 99 ? 5.125 -0.123 8.416 1.00 98.56 99 VAL A C 1
ATOM 745 O O . VAL A 1 99 ? 6.017 -0.011 7.577 1.00 98.56 99 VAL A O 1
ATOM 748 N N . ARG A 1 100 ? 5.010 0.712 9.454 1.00 98.25 100 ARG A N 1
ATOM 749 C CA . ARG A 1 100 ? 5.867 1.892 9.645 1.00 98.25 100 ARG A CA 1
ATOM 750 C C . ARG A 1 100 ? 7.340 1.535 9.794 1.00 98.25 100 ARG A C 1
ATOM 752 O O . ARG A 1 100 ? 8.194 2.251 9.283 1.00 98.25 100 ARG A O 1
ATOM 759 N N . THR A 1 101 ? 7.648 0.420 10.452 1.00 98.56 101 THR A N 1
ATOM 760 C CA . THR A 1 101 ? 9.026 -0.072 10.575 1.00 98.56 101 THR A CA 1
ATOM 761 C C . THR A 1 101 ? 9.612 -0.427 9.207 1.00 98.56 101 THR A C 1
ATOM 763 O O . THR A 1 101 ? 10.737 -0.029 8.897 1.00 98.56 101 THR A O 1
ATOM 766 N N . ALA A 1 102 ? 8.850 -1.128 8.361 1.00 98.38 102 ALA A N 1
ATOM 767 C CA . ALA A 1 102 ? 9.275 -1.430 6.995 1.00 98.38 102 ALA A CA 1
ATOM 768 C C . ALA A 1 102 ? 9.432 -0.152 6.150 1.00 98.38 102 ALA A C 1
ATOM 770 O O . ALA A 1 102 ? 10.458 0.022 5.494 1.00 98.38 102 ALA A O 1
ATOM 771 N N . GLU A 1 103 ? 8.460 0.763 6.217 1.00 98.12 103 GLU A N 1
ATOM 772 C CA . GLU A 1 103 ? 8.483 2.047 5.503 1.00 98.12 103 GLU A CA 1
ATOM 773 C C . GLU A 1 103 ? 9.684 2.912 5.911 1.00 98.12 103 GLU A C 1
ATOM 775 O O . GLU A 1 103 ? 10.371 3.447 5.046 1.00 98.12 103 GLU A O 1
ATOM 780 N N . ALA A 1 104 ? 10.011 2.987 7.204 1.00 98.12 104 ALA A N 1
ATOM 781 C CA . ALA A 1 104 ? 11.176 3.727 7.688 1.00 98.12 104 ALA A CA 1
ATOM 782 C C . ALA A 1 104 ? 12.502 3.148 7.161 1.00 98.12 104 ALA A C 1
ATOM 784 O O . ALA A 1 104 ? 13.423 3.896 6.827 1.00 98.12 104 ALA A O 1
ATOM 785 N N . GLY A 1 105 ? 12.603 1.818 7.057 1.00 98.06 105 GLY A N 1
ATOM 786 C CA . GLY A 1 105 ? 13.765 1.151 6.466 1.00 98.06 105 GLY A CA 1
ATOM 787 C C . GLY A 1 105 ? 13.925 1.461 4.975 1.00 98.06 105 GLY A C 1
ATOM 788 O O . GLY A 1 105 ? 15.036 1.763 4.527 1.00 98.06 105 GLY A O 1
ATOM 789 N N . ILE A 1 106 ? 12.815 1.434 4.228 1.00 98.25 106 ILE A N 1
ATOM 790 C CA . ILE A 1 106 ? 12.780 1.806 2.808 1.00 98.25 106 ILE A CA 1
ATOM 791 C C . ILE A 1 106 ? 13.184 3.269 2.642 1.00 98.25 106 ILE A C 1
ATOM 793 O O . ILE A 1 106 ? 14.106 3.552 1.882 1.00 98.25 106 ILE A O 1
ATOM 797 N N . GLU A 1 107 ? 12.551 4.180 3.384 1.00 97.44 107 GLU A N 1
ATOM 798 C CA . GLU A 1 107 ? 12.801 5.621 3.315 1.00 97.44 107 GLU A CA 1
ATOM 799 C C . GLU A 1 107 ? 14.273 5.949 3.571 1.00 97.44 107 GLU A C 1
ATOM 801 O O . GLU A 1 107 ? 14.910 6.623 2.766 1.00 97.44 107 GLU A O 1
ATOM 806 N N . LYS A 1 108 ? 14.855 5.400 4.643 1.00 97.69 108 LYS A N 1
ATOM 807 C CA . LYS A 1 108 ? 16.267 5.618 4.976 1.00 97.69 108 LYS A CA 1
ATOM 808 C C . LYS A 1 108 ? 17.200 5.175 3.847 1.00 97.69 108 LYS A C 1
ATOM 810 O O . LYS A 1 108 ? 18.137 5.893 3.497 1.00 97.69 108 LYS A O 1
ATOM 815 N N . LYS A 1 109 ? 16.976 3.984 3.283 1.00 97.50 109 LYS A N 1
ATOM 816 C CA . LYS A 1 109 ? 17.808 3.477 2.183 1.00 97.50 109 LYS A CA 1
ATOM 817 C C . LYS A 1 109 ? 17.595 4.319 0.922 1.00 97.50 109 LYS A C 1
ATOM 819 O O . LYS A 1 109 ? 18.579 4.660 0.268 1.00 97.50 109 LYS A O 1
ATOM 824 N N . LEU A 1 110 ? 16.354 4.702 0.623 1.00 96.69 110 LEU A N 1
ATOM 825 C CA . LEU A 1 110 ? 16.004 5.533 -0.527 1.00 96.69 110 LEU A CA 1
ATOM 826 C C . LEU A 1 110 ? 16.697 6.898 -0.454 1.00 96.69 110 LEU A C 1
ATOM 828 O O . LEU A 1 110 ? 17.336 7.291 -1.420 1.00 96.69 110 LEU A O 1
ATOM 832 N N . GLN A 1 111 ? 16.681 7.563 0.704 1.00 96.88 111 GLN A N 1
ATOM 833 C CA . GLN A 1 111 ? 17.396 8.828 0.923 1.00 96.88 111 GLN A CA 1
ATOM 834 C C . GLN A 1 111 ? 18.898 8.714 0.635 1.00 96.88 111 GLN A C 1
ATOM 836 O O . GLN A 1 111 ? 19.487 9.634 0.076 1.00 96.88 111 GLN A O 1
ATOM 841 N N . SER A 1 112 ? 19.517 7.586 0.996 1.00 96.44 112 SER A N 1
ATOM 842 C CA . SER A 1 112 ? 20.952 7.371 0.769 1.00 96.44 112 SER A CA 1
ATOM 843 C C . SER A 1 112 ? 21.307 6.983 -0.669 1.00 96.44 112 SER A C 1
ATOM 845 O O . SER A 1 112 ? 22.358 7.378 -1.161 1.00 96.44 112 SER A O 1
ATOM 847 N N . ALA A 1 113 ? 20.460 6.191 -1.332 1.00 96.06 113 ALA A N 1
ATOM 848 C CA . ALA A 1 113 ? 20.780 5.569 -2.616 1.00 96.06 113 ALA A CA 1
ATOM 849 C C . ALA A 1 113 ? 20.163 6.298 -3.818 1.00 96.06 113 ALA A C 1
ATOM 851 O O . ALA A 1 113 ? 20.741 6.265 -4.900 1.00 96.06 113 ALA A O 1
ATOM 852 N N . ARG A 1 114 ? 18.988 6.915 -3.637 1.00 96.12 114 ARG A N 1
ATOM 853 C CA . ARG A 1 114 ? 18.201 7.624 -4.662 1.00 96.12 114 ARG A CA 1
ATOM 854 C C . ARG A 1 114 ? 17.493 8.852 -4.063 1.00 96.12 114 ARG A C 1
ATOM 856 O O . ARG A 1 114 ? 16.258 8.866 -3.972 1.00 96.12 114 ARG A O 1
ATOM 863 N N . PRO A 1 115 ? 18.237 9.875 -3.602 1.00 95.69 115 PRO A N 1
ATOM 864 C CA . PRO A 1 115 ? 17.656 11.065 -2.974 1.00 95.69 115 PRO A CA 1
ATOM 865 C C . PRO A 1 115 ? 16.633 11.787 -3.868 1.00 95.69 115 PRO A C 1
ATOM 867 O O . PRO A 1 115 ? 15.657 12.341 -3.364 1.00 95.69 115 PRO A O 1
ATOM 870 N N . GLU A 1 116 ? 16.801 11.726 -5.191 1.00 95.19 116 GLU A N 1
ATOM 871 C CA . GLU A 1 116 ? 15.867 12.271 -6.178 1.00 95.19 116 GLU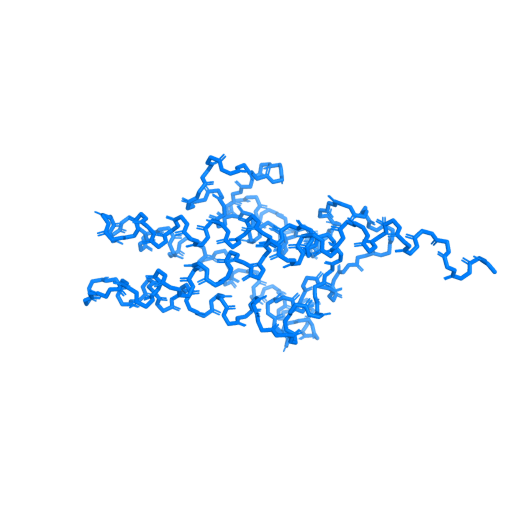 A CA 1
ATOM 872 C C . GLU A 1 116 ? 14.487 11.603 -6.125 1.00 95.19 116 GLU A C 1
ATOM 874 O O . GLU A 1 116 ? 13.468 12.268 -6.295 1.00 95.19 116 GLU A O 1
ATOM 879 N N . VAL A 1 117 ? 14.445 10.301 -5.829 1.00 95.50 117 VAL A N 1
ATOM 880 C CA . VAL A 1 117 ? 13.201 9.540 -5.659 1.00 95.50 117 VAL A CA 1
ATOM 881 C C . VAL A 1 117 ? 12.653 9.728 -4.245 1.00 95.50 117 VAL A C 1
ATOM 883 O O . VAL A 1 117 ? 11.441 9.826 -4.066 1.00 95.50 117 VAL A O 1
ATOM 886 N N . ALA A 1 118 ? 13.522 9.824 -3.234 1.00 95.31 118 ALA A N 1
ATOM 887 C CA . ALA A 1 118 ? 13.108 10.061 -1.851 1.00 95.31 118 ALA A CA 1
ATOM 888 C C . ALA A 1 118 ? 12.318 11.370 -1.688 1.00 95.31 118 ALA A C 1
ATOM 890 O O . ALA A 1 118 ? 11.356 11.413 -0.926 1.00 95.31 118 ALA A O 1
ATOM 891 N N . GLY A 1 119 ? 12.650 12.411 -2.456 1.00 93.62 119 GLY A N 1
ATOM 892 C CA . GLY A 1 119 ? 11.901 13.672 -2.459 1.00 93.62 119 GLY A CA 1
ATOM 893 C C . GLY A 1 119 ? 10.484 13.591 -3.047 1.00 93.62 119 GLY A C 1
ATOM 894 O O . GLY A 1 119 ? 9.711 14.535 -2.898 1.00 93.62 119 GLY A O 1
ATOM 895 N N . LEU A 1 120 ? 10.122 12.491 -3.715 1.00 95.44 120 LEU A N 1
ATOM 896 C CA . LEU A 1 120 ? 8.806 12.319 -4.332 1.00 95.44 120 LEU A CA 1
ATOM 897 C C . LEU A 1 120 ? 7.771 11.786 -3.336 1.00 95.44 120 LEU A C 1
ATOM 899 O O . LEU A 1 120 ? 8.099 11.059 -2.397 1.00 95.44 120 LEU A O 1
ATOM 903 N N . GLY A 1 121 ? 6.494 12.073 -3.601 1.00 93.81 121 GLY A N 1
ATOM 904 C CA . GLY A 1 121 ? 5.377 11.449 -2.889 1.00 93.81 121 GLY A CA 1
ATOM 905 C C . GLY A 1 121 ? 5.290 9.940 -3.148 1.00 93.81 121 GLY A C 1
ATOM 906 O O . GLY A 1 121 ? 5.725 9.455 -4.193 1.00 93.81 121 GLY A O 1
ATOM 907 N N . ARG A 1 122 ? 4.692 9.193 -2.210 1.00 95.69 122 ARG A N 1
ATOM 908 C CA . ARG A 1 122 ? 4.607 7.717 -2.222 1.00 95.69 122 ARG A CA 1
ATOM 909 C C . ARG A 1 122 ? 4.216 7.129 -3.581 1.00 95.69 122 ARG A C 1
ATOM 911 O O . ARG A 1 122 ? 4.943 6.285 -4.097 1.00 95.69 122 ARG A O 1
ATOM 918 N N . ALA A 1 123 ? 3.108 7.586 -4.165 1.00 96.19 123 ALA A N 1
ATOM 919 C CA . ALA A 1 123 ? 2.636 7.098 -5.460 1.00 96.19 123 ALA A CA 1
ATOM 920 C C . ALA A 1 123 ? 3.608 7.426 -6.605 1.00 96.19 123 ALA A C 1
ATOM 922 O O . ALA A 1 123 ? 3.928 6.560 -7.414 1.00 96.19 123 ALA A O 1
ATOM 923 N N . ALA A 1 124 ? 4.147 8.647 -6.631 1.00 95.06 124 ALA A N 1
ATOM 924 C CA . ALA A 1 124 ? 5.094 9.082 -7.655 1.00 95.06 124 ALA A CA 1
ATOM 925 C C . ALA A 1 124 ? 6.397 8.266 -7.641 1.00 95.06 124 ALA A C 1
ATOM 927 O O . ALA A 1 124 ? 6.981 8.011 -8.695 1.00 95.06 124 ALA A O 1
ATOM 928 N N . ARG A 1 125 ? 6.831 7.784 -6.468 1.00 96.25 125 ARG A N 1
ATOM 929 C CA . ARG A 1 125 ? 7.989 6.883 -6.369 1.00 96.25 125 ARG A CA 1
ATOM 930 C C . ARG A 1 125 ? 7.776 5.595 -7.164 1.00 96.25 125 ARG A C 1
ATOM 932 O O . ARG A 1 125 ? 8.720 5.140 -7.795 1.00 96.25 125 ARG A O 1
ATOM 939 N N . LEU A 1 126 ? 6.557 5.041 -7.188 1.00 95.31 126 LEU A N 1
ATOM 940 C CA . LEU A 1 126 ? 6.235 3.827 -7.955 1.00 95.31 126 LEU A CA 1
ATOM 941 C C . LEU A 1 126 ? 6.361 4.040 -9.470 1.00 95.31 126 LEU A C 1
ATOM 943 O O . LEU A 1 126 ? 6.712 3.100 -10.172 1.00 95.31 126 LEU A O 1
ATOM 947 N N . GLY A 1 127 ? 6.114 5.244 -9.991 1.00 93.94 127 GLY A N 1
ATOM 948 C CA . GLY A 1 127 ? 6.392 5.564 -11.396 1.00 93.94 127 GLY A CA 1
ATOM 949 C C . GLY A 1 127 ? 7.866 5.861 -11.672 1.00 93.94 127 GLY A C 1
ATOM 950 O O . GLY A 1 127 ? 8.390 5.478 -12.715 1.00 93.94 127 GLY A O 1
ATOM 951 N N . ALA A 1 128 ? 8.555 6.503 -10.727 1.00 93.25 128 ALA A N 1
ATOM 952 C CA . ALA A 1 128 ? 9.912 7.017 -10.921 1.00 93.25 128 ALA A CA 1
ATOM 953 C C . ALA A 1 128 ? 11.015 5.946 -10.970 1.00 93.25 128 ALA A C 1
ATOM 955 O O . ALA A 1 128 ? 12.104 6.219 -11.470 1.00 93.25 128 ALA A O 1
ATOM 956 N N . VAL A 1 129 ? 10.763 4.744 -10.445 1.00 90.00 129 VAL A N 1
ATOM 957 C CA . VAL A 1 129 ? 11.767 3.661 -10.372 1.00 90.00 129 VAL A CA 1
ATOM 958 C C . VAL A 1 129 ? 11.474 2.487 -11.304 1.00 90.00 129 VAL A C 1
ATOM 960 O O . VAL A 1 129 ? 12.015 1.399 -11.111 1.00 90.00 129 VAL A O 1
ATOM 963 N N . VAL A 1 130 ? 10.588 2.668 -12.286 1.00 85.44 130 VAL A N 1
ATOM 964 C CA . VAL A 1 130 ? 10.310 1.628 -13.282 1.00 85.44 130 VAL A CA 1
ATOM 965 C C . VAL A 1 130 ? 11.528 1.456 -14.184 1.00 85.44 130 VAL A C 1
ATOM 967 O O . VAL A 1 130 ? 11.885 2.356 -14.941 1.00 85.44 130 VAL A O 1
ATOM 970 N N . GLU A 1 131 ? 12.142 0.279 -14.126 1.00 72.56 131 GLU A N 1
ATOM 971 C CA . GLU A 1 131 ? 13.258 -0.076 -15.001 1.00 72.56 131 GLU A CA 1
ATOM 972 C C . GLU A 1 131 ? 12.787 -0.364 -16.437 1.00 72.56 131 GLU A C 1
ATOM 974 O O . GLU A 1 131 ? 11.667 -0.836 -16.679 1.00 72.56 131 GLU A O 1
ATOM 979 N N . ALA A 1 132 ? 13.659 -0.103 -17.413 1.00 69.31 132 ALA A N 1
ATOM 980 C CA . ALA A 1 132 ? 13.374 -0.381 -18.817 1.00 69.31 132 ALA A CA 1
ATOM 981 C C . ALA A 1 132 ? 13.106 -1.881 -19.036 1.00 69.31 132 ALA A C 1
ATOM 983 O O . ALA A 1 132 ? 13.891 -2.732 -18.629 1.00 69.31 132 ALA A O 1
ATOM 984 N N . GLY A 1 133 ? 11.995 -2.210 -19.704 1.00 64.56 133 GLY A N 1
ATOM 985 C CA . GLY A 1 133 ? 11.597 -3.602 -19.946 1.00 64.56 133 GLY A CA 1
ATOM 986 C C . GLY A 1 133 ? 10.840 -4.269 -18.792 1.00 64.56 133 GLY A C 1
ATOM 987 O O . GLY A 1 133 ? 10.586 -5.470 -18.866 1.00 64.56 133 GLY A O 1
ATOM 988 N N . ALA A 1 134 ? 10.440 -3.517 -17.758 1.00 72.38 134 ALA A N 1
ATOM 989 C CA . ALA A 1 134 ? 9.573 -4.034 -16.703 1.00 72.38 134 ALA A CA 1
ATOM 990 C C . ALA A 1 134 ? 8.277 -4.655 -17.277 1.00 72.38 134 ALA A C 1
ATOM 992 O O . ALA A 1 134 ? 7.699 -4.126 -18.236 1.00 72.38 134 ALA A O 1
ATOM 993 N N . PRO A 1 135 ? 7.795 -5.773 -16.699 1.00 73.44 135 PRO A N 1
ATOM 994 C CA . PRO A 1 135 ? 6.593 -6.434 -17.176 1.00 73.44 135 PRO A CA 1
ATOM 995 C C . PRO A 1 135 ? 5.376 -5.502 -17.048 1.00 73.44 135 PRO A C 1
ATOM 997 O O . PRO A 1 135 ? 5.202 -4.871 -16.005 1.00 73.44 135 PRO A O 1
ATOM 1000 N N . PRO A 1 136 ? 4.462 -5.474 -18.038 1.00 66.44 136 PRO A N 1
ATOM 1001 C CA . PRO A 1 136 ? 3.330 -4.542 -18.026 1.00 66.44 136 PRO A CA 1
ATOM 1002 C C . PRO A 1 136 ? 2.368 -4.708 -16.838 1.00 66.44 136 PRO A C 1
ATOM 1004 O O . PRO A 1 136 ? 1.638 -3.785 -16.497 1.00 66.44 136 PRO A O 1
ATOM 1007 N N . ARG A 1 137 ? 2.316 -5.903 -16.227 1.00 66.06 137 ARG A N 1
ATOM 1008 C CA . ARG A 1 137 ? 1.307 -6.271 -15.214 1.00 66.06 137 ARG A CA 1
ATOM 1009 C C . ARG A 1 137 ? 1.888 -6.842 -13.918 1.00 66.06 137 ARG A C 1
ATOM 1011 O O . ARG A 1 137 ? 1.213 -7.603 -13.229 1.00 66.06 137 ARG A O 1
ATOM 1018 N N . GLY A 1 138 ? 3.133 -6.520 -13.588 1.00 69.81 138 GLY A N 1
ATOM 1019 C CA . GLY A 1 138 ? 3.768 -7.019 -12.370 1.00 69.81 138 GLY A CA 1
ATOM 1020 C C . GLY A 1 138 ? 4.729 -6.008 -11.765 1.00 69.81 138 GLY A C 1
ATOM 1021 O O . GLY A 1 138 ? 5.072 -5.020 -12.418 1.00 69.81 138 GLY A O 1
ATOM 1022 N N . PRO A 1 139 ? 5.182 -6.243 -10.523 1.00 77.25 139 PRO A N 1
ATOM 1023 C CA . PRO A 1 139 ? 6.308 -5.493 -10.013 1.00 77.25 139 PRO A CA 1
ATOM 1024 C C . PRO A 1 139 ? 7.494 -5.730 -10.955 1.00 77.25 139 PRO A C 1
ATOM 1026 O O . PRO A 1 139 ? 7.927 -6.865 -11.144 1.00 77.25 139 PRO A O 1
ATOM 1029 N N . GLY A 1 140 ? 8.005 -4.658 -11.564 1.00 77.00 140 GLY A N 1
ATOM 1030 C CA . GLY A 1 140 ? 9.378 -4.620 -12.070 1.00 77.00 140 GLY A CA 1
ATOM 1031 C C . GLY A 1 140 ? 10.395 -4.968 -10.979 1.00 77.00 140 GLY A C 1
ATOM 1032 O O . GLY A 1 140 ? 10.032 -5.214 -9.832 1.00 77.00 140 GLY A O 1
ATOM 1033 N N . GLU A 1 141 ? 11.673 -4.988 -11.329 1.00 85.38 141 GLU A N 1
ATOM 1034 C CA . GLU A 1 141 ? 12.741 -5.409 -10.421 1.00 85.38 141 GLU A CA 1
ATOM 1035 C C . GLU A 1 141 ? 13.259 -4.253 -9.548 1.00 85.38 141 GLU A C 1
ATOM 1037 O O . GLU A 1 141 ? 12.731 -3.137 -9.561 1.00 85.38 141 GLU A O 1
ATOM 1042 N N . GLY A 1 142 ? 14.280 -4.532 -8.739 1.00 91.94 142 GLY A N 1
ATOM 1043 C CA . GLY A 1 142 ? 15.013 -3.504 -8.012 1.00 91.94 142 GLY A CA 1
ATOM 1044 C C . GLY A 1 142 ? 14.149 -2.687 -7.039 1.00 91.94 142 GLY A C 1
ATOM 1045 O O . GLY A 1 142 ? 13.391 -3.224 -6.226 1.00 91.94 142 GLY A O 1
ATOM 1046 N N . TRP A 1 143 ? 14.262 -1.362 -7.134 1.00 94.50 143 TRP A N 1
ATOM 1047 C CA . TRP A 1 143 ? 13.503 -0.417 -6.311 1.00 94.50 143 TRP A CA 1
ATOM 1048 C C . TRP A 1 143 ? 11.992 -0.508 -6.529 1.00 94.50 143 TRP A C 1
ATOM 1050 O O . TRP A 1 143 ? 11.235 -0.410 -5.562 1.00 94.50 143 TRP A O 1
ATOM 1060 N N . HIS A 1 144 ? 11.541 -0.751 -7.763 1.00 94.19 144 HIS A N 1
ATOM 1061 C CA . HIS A 1 144 ? 10.116 -0.893 -8.053 1.00 94.19 144 HIS A CA 1
ATOM 1062 C C . HIS A 1 144 ? 9.516 -2.096 -7.324 1.00 94.19 144 HIS A C 1
ATOM 1064 O O . HIS A 1 144 ? 8.448 -1.973 -6.725 1.00 94.19 144 HIS A O 1
ATOM 1070 N N . ALA A 1 145 ? 10.230 -3.230 -7.293 1.00 93.31 145 ALA A N 1
ATOM 1071 C CA . ALA A 1 145 ? 9.820 -4.404 -6.523 1.00 93.31 145 ALA A CA 1
ATOM 1072 C C . ALA A 1 145 ? 9.673 -4.089 -5.030 1.00 93.31 145 ALA A C 1
ATOM 1074 O O . ALA A 1 145 ? 8.697 -4.512 -4.413 1.00 93.31 145 ALA A O 1
ATOM 1075 N N . VAL A 1 146 ? 10.623 -3.358 -4.441 1.00 96.31 146 VAL A N 1
ATOM 1076 C CA . VAL A 1 146 ? 10.587 -3.008 -3.012 1.00 96.31 146 VAL A CA 1
ATOM 1077 C C . VAL A 1 146 ? 9.413 -2.087 -2.685 1.00 96.31 146 VAL A C 1
ATOM 1079 O O . VAL A 1 146 ? 8.681 -2.360 -1.733 1.00 96.31 146 VAL A O 1
ATOM 1082 N N . LEU A 1 147 ? 9.184 -1.045 -3.488 1.00 96.44 147 LEU A N 1
ATOM 1083 C CA . LEU A 1 147 ? 8.047 -0.139 -3.295 1.00 96.44 147 LEU A CA 1
ATOM 1084 C C . LEU A 1 147 ? 6.705 -0.852 -3.509 1.00 96.44 147 LEU A C 1
ATOM 1086 O O . LEU A 1 147 ? 5.750 -0.590 -2.788 1.00 96.44 147 LEU A O 1
ATOM 1090 N N . PHE A 1 148 ? 6.631 -1.816 -4.430 1.00 95.88 148 PHE A N 1
ATOM 1091 C CA . PHE A 1 148 ? 5.462 -2.689 -4.544 1.00 95.88 148 PHE A CA 1
ATOM 1092 C C . PHE A 1 148 ? 5.263 -3.545 -3.293 1.00 95.88 148 PHE A C 1
ATOM 1094 O O . PHE A 1 148 ? 4.155 -3.624 -2.769 1.00 95.88 148 PHE A O 1
ATOM 1101 N N . GLN A 1 149 ? 6.327 -4.177 -2.787 1.00 96.88 149 GLN A N 1
ATOM 1102 C CA . GLN A 1 149 ? 6.248 -5.000 -1.578 1.00 96.88 149 GLN A CA 1
ATOM 1103 C C . GLN A 1 149 ? 5.791 -4.194 -0.357 1.00 96.88 149 GLN A C 1
ATOM 1105 O O . GLN A 1 149 ? 5.111 -4.755 0.498 1.00 96.88 149 GLN A O 1
ATOM 1110 N N . GLN A 1 150 ? 6.118 -2.901 -0.284 1.00 97.69 150 GLN A N 1
ATOM 1111 C CA . GLN A 1 150 ? 5.622 -1.992 0.752 1.00 97.69 150 GLN A CA 1
ATOM 1112 C C . GLN A 1 150 ? 4.088 -1.941 0.777 1.00 97.69 150 GLN A C 1
ATOM 1114 O O . GLN A 1 150 ? 3.477 -2.102 1.834 1.00 97.69 150 GLN A O 1
ATOM 1119 N N . GLU A 1 151 ? 3.457 -1.775 -0.385 1.00 98.12 151 GLU A N 1
ATOM 1120 C CA . GLU A 1 151 ? 1.997 -1.711 -0.489 1.00 98.12 151 GLU A CA 1
ATOM 1121 C C . GLU A 1 151 ? 1.355 -3.107 -0.380 1.00 98.12 151 GLU A C 1
ATOM 1123 O O . GLU A 1 151 ? 0.326 -3.287 0.273 1.00 98.12 151 GLU A O 1
ATOM 1128 N N . GLU A 1 152 ? 2.005 -4.148 -0.907 1.00 98.06 152 GLU A N 1
ATOM 1129 C CA . GLU A 1 152 ? 1.557 -5.536 -0.733 1.00 98.06 152 GLU A CA 1
ATOM 1130 C C . GLU A 1 152 ? 1.649 -6.017 0.726 1.00 98.06 152 GLU A C 1
ATOM 1132 O O . GLU A 1 152 ? 0.854 -6.862 1.148 1.00 98.06 152 GLU A O 1
ATOM 1137 N N . LEU A 1 153 ? 2.569 -5.474 1.533 1.00 98.62 153 LEU A N 1
ATOM 1138 C CA . LEU A 1 153 ? 2.639 -5.768 2.965 1.00 98.62 153 LEU A CA 1
ATOM 1139 C C . LEU A 1 153 ? 1.351 -5.323 3.665 1.00 98.62 153 LEU A C 1
ATOM 1141 O O . LEU A 1 153 ? 0.855 -6.042 4.531 1.00 98.62 153 LEU A O 1
ATOM 1145 N N . ARG A 1 154 ? 0.764 -4.191 3.255 1.00 98.50 154 ARG A N 1
ATOM 1146 C CA . ARG A 1 154 ? -0.519 -3.714 3.795 1.00 98.50 154 ARG A CA 1
ATOM 1147 C C . ARG A 1 154 ? -1.639 -4.714 3.508 1.00 98.50 154 ARG A C 1
ATOM 1149 O O . ARG A 1 154 ? -2.382 -5.051 4.425 1.00 98.50 154 ARG A O 1
ATOM 1156 N N . ILE A 1 155 ? -1.707 -5.272 2.296 1.00 98.56 155 ILE A N 1
ATOM 1157 C CA . ILE A 1 155 ? -2.652 -6.360 1.981 1.00 98.56 155 ILE A CA 1
ATOM 1158 C C . ILE A 1 155 ? -2.387 -7.573 2.880 1.00 98.56 155 ILE A C 1
ATOM 1160 O O . ILE A 1 155 ? -3.308 -8.079 3.520 1.00 98.56 155 ILE A O 1
ATOM 1164 N N . SER A 1 156 ? -1.131 -8.018 2.978 1.00 98.44 156 SER A N 1
ATOM 1165 C CA . SER A 1 156 ? -0.770 -9.194 3.778 1.00 98.44 156 SER A CA 1
ATOM 1166 C C . SER A 1 156 ? -1.114 -9.054 5.262 1.00 98.44 156 SER A C 1
ATOM 1168 O O . SER A 1 156 ? -1.321 -10.074 5.920 1.00 98.44 156 SER A O 1
ATOM 1170 N N . LEU A 1 157 ? -1.098 -7.838 5.810 1.00 98.25 157 LEU A N 1
ATOM 1171 C CA . LEU A 1 157 ? -1.348 -7.594 7.228 1.00 98.25 157 LEU A CA 1
ATOM 1172 C C . LEU A 1 157 ? -2.820 -7.302 7.522 1.00 98.25 157 LEU A C 1
ATOM 1174 O O . LEU A 1 157 ? -3.342 -7.835 8.499 1.00 98.25 157 LEU A O 1
ATOM 1178 N N . TYR A 1 158 ? -3.477 -6.489 6.693 1.00 98.31 158 TYR A N 1
ATOM 1179 C CA . TYR A 1 158 ? -4.831 -6.002 6.964 1.00 98.31 158 TYR A CA 1
ATOM 1180 C C . TYR A 1 158 ? -5.929 -6.785 6.249 1.00 98.31 158 TYR A C 1
ATOM 1182 O O . TYR A 1 158 ? -7.043 -6.866 6.756 1.00 98.31 158 TYR A O 1
ATOM 1190 N N . ALA A 1 159 ? -5.637 -7.373 5.088 1.00 98.00 159 ALA A N 1
ATOM 1191 C CA . ALA A 1 159 ? -6.642 -8.047 4.270 1.00 98.00 159 ALA A CA 1
ATOM 1192 C C . ALA A 1 159 ? -6.087 -9.287 3.535 1.00 98.00 159 ALA A C 1
ATOM 1194 O O . ALA A 1 159 ? -6.101 -9.328 2.300 1.00 98.00 159 ALA A O 1
ATOM 1195 N N . PRO A 1 160 ? -5.633 -10.339 4.252 1.00 96.69 160 PRO A N 1
ATOM 1196 C CA . PRO A 1 160 ? -5.001 -11.508 3.629 1.00 96.69 160 PRO A CA 1
ATOM 1197 C C . PRO A 1 160 ? -5.871 -12.207 2.575 1.00 96.69 160 PRO A C 1
ATOM 1199 O O . PRO A 1 160 ? -5.348 -12.745 1.601 1.00 96.69 160 PRO A O 1
ATOM 1202 N N . ALA A 1 161 ? -7.199 -12.164 2.738 1.00 96.75 161 ALA A N 1
ATOM 1203 C CA . ALA A 1 161 ? -8.160 -12.754 1.806 1.00 96.75 161 ALA A CA 1
ATOM 1204 C C . ALA A 1 161 ? -8.122 -12.127 0.398 1.00 96.75 161 ALA A C 1
ATOM 1206 O O . ALA A 1 161 ? -8.517 -12.780 -0.566 1.00 96.75 161 ALA A O 1
ATOM 1207 N N . LEU A 1 162 ? -7.623 -10.892 0.250 1.00 96.69 162 LEU A N 1
ATOM 1208 C CA . LEU A 1 162 ? -7.479 -10.243 -1.058 1.00 96.69 162 LEU A CA 1
ATOM 1209 C C . LEU A 1 162 ? -6.306 -10.806 -1.876 1.00 96.69 162 LEU A C 1
ATOM 1211 O O . LEU A 1 162 ? -6.297 -10.642 -3.097 1.00 96.69 162 LEU A O 1
ATOM 1215 N N . GLY A 1 163 ? -5.352 -11.478 -1.224 1.00 95.38 163 GLY A N 1
ATOM 1216 C CA . GLY A 1 163 ? -4.174 -12.073 -1.849 1.00 95.38 163 GLY A CA 1
ATOM 1217 C C . GLY A 1 163 ? -3.129 -11.048 -2.304 1.00 95.38 163 GLY A C 1
ATOM 1218 O O . GLY A 1 163 ? -3.448 -9.985 -2.843 1.00 95.38 163 GLY A O 1
ATOM 1219 N N . THR A 1 164 ? -1.854 -11.383 -2.113 1.00 95.12 164 THR A N 1
ATOM 1220 C CA . THR A 1 164 ? -0.713 -10.567 -2.550 1.00 95.12 164 THR A CA 1
ATOM 1221 C C . THR A 1 164 ? -0.124 -11.050 -3.872 1.00 95.12 164 THR A C 1
ATOM 1223 O O . THR A 1 164 ? -0.246 -12.223 -4.236 1.00 95.12 164 THR A O 1
ATOM 1226 N N . VAL A 1 165 ? 0.575 -10.165 -4.582 1.00 90.31 165 VAL A N 1
ATOM 1227 C CA . VAL A 1 165 ? 1.406 -10.546 -5.731 1.00 90.31 165 VAL A CA 1
ATOM 1228 C C . VAL A 1 165 ? 2.664 -11.243 -5.211 1.00 90.31 165 VAL A C 1
ATOM 1230 O O . VAL A 1 165 ? 3.670 -10.620 -4.880 1.00 90.31 165 VAL A O 1
ATOM 1233 N N . GLY A 1 166 ? 2.585 -12.568 -5.092 1.00 88.88 166 GLY A N 1
ATOM 1234 C CA . GLY A 1 166 ? 3.654 -13.384 -4.522 1.00 88.88 166 GLY A CA 1
ATOM 1235 C C . GLY A 1 166 ? 3.731 -13.286 -2.997 1.00 88.88 166 GLY A C 1
ATOM 1236 O O . GLY A 1 166 ? 2.830 -12.781 -2.331 1.00 88.88 166 GLY A O 1
ATOM 1237 N N . LYS A 1 167 ? 4.805 -13.830 -2.416 1.00 91.62 167 LYS A N 1
ATOM 1238 C CA . LYS A 1 167 ? 4.976 -13.873 -0.958 1.00 91.62 167 LYS A CA 1
ATOM 1239 C C . LYS A 1 167 ? 5.630 -12.586 -0.454 1.00 91.62 167 LYS A C 1
ATOM 1241 O O . LYS A 1 167 ? 6.745 -12.276 -0.863 1.00 91.62 167 LYS A O 1
ATOM 1246 N N . VAL A 1 168 ? 5.010 -11.918 0.516 1.00 96.56 168 VAL A N 1
ATOM 1247 C CA . VAL A 1 168 ? 5.492 -10.649 1.090 1.00 96.56 168 VAL A CA 1
ATOM 1248 C C . VAL A 1 168 ? 5.627 -10.764 2.609 1.00 96.56 168 VAL A C 1
ATOM 1250 O O . VAL A 1 168 ? 4.885 -11.498 3.254 1.00 96.56 168 VAL A O 1
ATOM 1253 N N . SER A 1 169 ? 6.652 -10.126 3.171 1.00 97.19 169 SER A N 1
ATOM 1254 C CA . SER A 1 169 ? 6.854 -9.959 4.616 1.00 97.19 169 SER A CA 1
ATOM 1255 C C . SER A 1 169 ? 7.889 -8.863 4.871 1.00 97.19 169 SER A C 1
ATOM 1257 O O . SER A 1 169 ? 8.704 -8.571 3.996 1.00 97.19 169 SER A O 1
ATOM 1259 N N . GLU A 1 170 ? 7.920 -8.313 6.085 1.00 97.94 170 GLU A N 1
ATOM 1260 C CA . GLU A 1 170 ? 8.943 -7.340 6.513 1.00 97.94 170 GLU A CA 1
ATOM 1261 C C . GLU A 1 170 ? 10.365 -7.878 6.285 1.00 97.94 170 GLU A C 1
ATOM 1263 O O . GLU A 1 170 ? 11.233 -7.182 5.767 1.00 97.94 170 GLU A O 1
ATOM 1268 N N . GLN A 1 171 ? 10.590 -9.161 6.584 1.00 97.25 171 GLN A N 1
ATOM 1269 C CA . GLN A 1 171 ? 11.886 -9.813 6.395 1.00 97.25 171 GLN A CA 1
ATOM 1270 C C . GLN A 1 171 ? 12.284 -9.927 4.913 1.00 97.25 171 GLN A C 1
ATOM 1272 O O . GLN A 1 171 ? 13.465 -9.829 4.581 1.00 97.25 171 GLN A O 1
ATOM 1277 N N . ARG A 1 172 ? 11.314 -10.117 4.005 1.00 96.69 172 ARG A N 1
ATOM 1278 C CA . ARG A 1 172 ? 11.575 -10.125 2.556 1.00 96.69 172 ARG A CA 1
ATOM 1279 C C . ARG A 1 172 ? 11.893 -8.733 2.033 1.00 96.69 172 ARG A C 1
ATOM 1281 O O . ARG A 1 172 ? 12.830 -8.617 1.252 1.00 96.69 172 ARG A O 1
ATOM 1288 N N . ILE A 1 173 ? 11.186 -7.710 2.513 1.00 97.44 173 ILE A N 1
ATOM 1289 C CA . ILE A 1 173 ? 11.481 -6.309 2.191 1.00 97.44 173 ILE A CA 1
ATOM 1290 C C . ILE A 1 173 ? 12.897 -5.962 2.652 1.00 97.44 173 ILE A C 1
ATOM 1292 O O . ILE A 1 173 ? 13.689 -5.464 1.860 1.00 97.44 173 ILE A O 1
ATOM 1296 N N . ALA A 1 174 ? 13.258 -6.303 3.892 1.00 97.44 174 ALA A N 1
ATOM 1297 C CA . ALA A 1 174 ? 14.602 -6.074 4.415 1.00 97.44 174 ALA A CA 1
ATOM 1298 C C . ALA A 1 174 ? 15.681 -6.792 3.585 1.00 97.44 174 ALA A C 1
ATOM 1300 O O . ALA A 1 174 ? 16.713 -6.204 3.266 1.00 97.44 174 ALA A O 1
ATOM 1301 N N . LYS A 1 175 ? 15.431 -8.045 3.178 1.00 96.94 17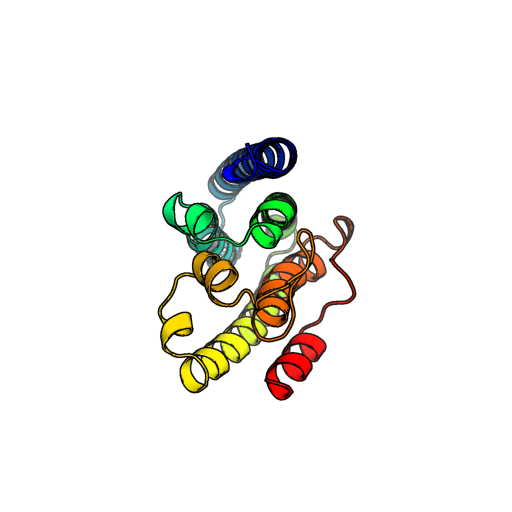5 LYS A N 1
ATOM 1302 C CA . LYS A 1 175 ? 16.342 -8.791 2.299 1.00 96.94 175 LYS A CA 1
ATOM 1303 C C . LYS A 1 175 ? 16.466 -8.147 0.916 1.00 96.94 175 LYS A C 1
ATOM 1305 O O . LYS A 1 175 ? 17.571 -8.073 0.393 1.00 96.94 175 LYS A O 1
ATOM 1310 N N . ALA A 1 176 ? 15.356 -7.702 0.330 1.00 95.38 176 ALA A N 1
ATOM 1311 C CA . ALA A 1 176 ? 15.356 -7.028 -0.962 1.00 95.38 176 ALA A CA 1
ATOM 1312 C C . ALA A 1 176 ? 16.117 -5.696 -0.886 1.00 95.38 176 ALA A C 1
ATOM 1314 O O . ALA A 1 176 ? 16.979 -5.456 -1.718 1.00 95.38 176 ALA A O 1
ATOM 1315 N N . LEU A 1 177 ? 15.899 -4.895 0.163 1.00 96.06 177 LEU A N 1
ATOM 1316 C CA . LEU A 1 177 ? 16.650 -3.660 0.427 1.00 96.06 177 LEU A CA 1
ATOM 1317 C C . LEU A 1 177 ? 18.158 -3.886 0.588 1.00 96.06 177 LEU A C 1
ATOM 1319 O O . LEU A 1 177 ? 18.943 -3.023 0.206 1.00 96.06 177 LEU A O 1
ATOM 1323 N N . ALA A 1 178 ? 18.571 -5.017 1.166 1.00 96.00 178 ALA A N 1
ATOM 1324 C CA . ALA A 1 178 ? 19.984 -5.368 1.305 1.00 96.00 178 ALA A CA 1
ATOM 1325 C C . ALA A 1 178 ? 20.645 -5.754 -0.030 1.00 96.00 178 ALA A C 1
ATOM 1327 O O . ALA A 1 178 ? 21.870 -5.738 -0.120 1.00 96.00 178 ALA A O 1
ATOM 1328 N N . ALA A 1 179 ? 19.850 -6.108 -1.043 1.00 93.75 179 ALA A N 1
ATOM 1329 C CA . ALA A 1 179 ? 20.316 -6.439 -2.387 1.00 93.75 179 ALA A CA 1
ATOM 1330 C C . ALA A 1 179 ? 20.322 -5.233 -3.351 1.00 93.75 179 ALA A C 1
ATOM 1332 O O . ALA A 1 179 ? 20.754 -5.394 -4.491 1.00 93.75 179 ALA A O 1
ATOM 1333 N N . LEU A 1 180 ? 19.836 -4.064 -2.905 1.00 91.06 180 LEU A N 1
ATOM 1334 C CA . LEU A 1 180 ? 19.857 -2.781 -3.625 1.00 91.06 180 LEU A CA 1
ATOM 1335 C C . LEU A 1 180 ? 21.054 -1.924 -3.209 1.00 91.06 180 LEU A C 1
ATOM 1337 O O . LEU A 1 180 ? 21.584 -1.219 -4.086 1.00 91.06 180 LEU A O 1
#

Organism: NCBI:txid1033736

Sequence (180 aa):
RAAQGGLAQRVDQLLPALVSALTAFTALDKKVTASSSLVILSNLADVKDWREQMGEPAAIAGLSEAALLRLPRWVEAAVARVDAMVDQPPRDRQLMDRVRTAEAGIEKKLQSARPEVAGLGRAARLGAVVEAGAPPRGPGEGWHAVLFQQEELRISLYAPALGTVGKVSEQRIAKALAAL

Radius of gyration: 16.47 Å; chains: 1; bounding box: 39×28×58 Å

pLDDT: mean 93.57, std 8.17, range [56.41, 98.75]

Foldseek 3Di:
DVVCPCVVVLCVQLVVLQVLLLVLLVLLVVLLVVDDDPLCVVVSVLLVLVCVLCPDPVLLVLAALQCSNCNSLLSVLSSLQSVVCNVPVVLSVVLVVQLVVLVVLLLVLCCVPPVVLSPDGLSNSLNVPADPPADSHDQRAQNNNLSLLSSQSSCVRRPPVSPGPDDHDSVVSVVSSVVD

InterPro domains:
  IPR024590 RNA helicase HrpA, C-terminal [PF11898] (3-178)

Secondary structure (DSSP, 8-state):
-GGGTTHH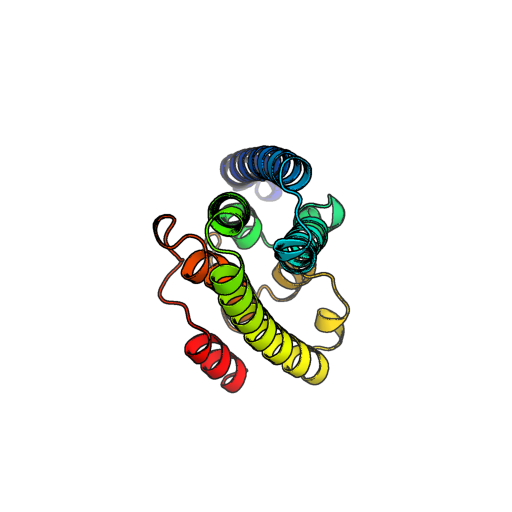HHHHHHHHHHHHHHHHHHHHHHHHHH---TTTHHHHHHHHHHHHHHHSHHHHHTS-HHHHHHHHHHHHHHHHHHHHHHH-HHHHHHHHHHHHHHHHHHHHHHHHH-HHHHTS-HHHHHHHT--TT--TTS--SHHHHHHHHHHHHHHHHH-GGG--SS---HHHHHHHHHT-